Protein AF-A0A970J3C2-F1 (afdb_monomer)

Foldseek 3Di:
DDDDDDDDDDDLVVVVVVCVVVVNDPVNNVVVVVVCVVVVNDPDDDDDD

Solvent-accessible surface area (backbone atoms only — not comparable to full-atom values): 3350 Å² total; per-residue (Å²): 134,87,84,79,86,74,78,81,81,83,54,72,67,57,53,54,52,53,40,52,74,75,65,53,50,74,67,56,53,51,53,50,52,52,50,36,46,76,68,68,70,48,93,73,80,92,82,89,133

Structure (mmCIF, N/CA/C/O backbone):
data_AF-A0A970J3C2-F1
#
_entry.id   AF-A0A970J3C2-F1
#
loop_
_atom_site.group_PDB
_atom_site.id
_atom_site.type_symbol
_atom_site.label_atom_id
_atom_site.label_alt_id
_atom_site.label_comp_id
_atom_site.label_asym_id
_atom_site.label_entity_id
_atom_site.label_seq_id
_atom_site.pdbx_PDB_ins_code
_atom_site.Cartn_x
_atom_site.Cartn_y
_atom_site.Cartn_z
_atom_site.occupancy
_atom_sit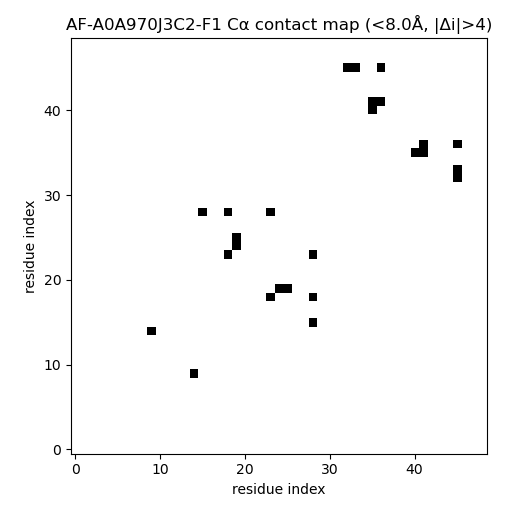e.B_iso_or_equiv
_atom_site.auth_seq_id
_atom_site.auth_comp_id
_atom_site.auth_asym_id
_atom_site.auth_atom_id
_atom_site.pdbx_PDB_model_num
ATOM 1 N N . GLY A 1 1 ? -1.894 -4.962 -37.918 1.00 76.75 1 GLY A N 1
ATOM 2 C CA . GLY A 1 1 ? -1.902 -5.611 -36.593 1.00 76.75 1 GLY A CA 1
ATOM 3 C C . GLY A 1 1 ? -2.973 -4.959 -35.750 1.00 76.75 1 GLY A C 1
ATOM 4 O O . GLY A 1 1 ? -3.137 -3.752 -35.869 1.00 76.75 1 GLY A O 1
ATOM 5 N N . ALA A 1 2 ? -3.735 -5.734 -34.981 1.00 77.25 2 ALA A N 1
ATOM 6 C CA . ALA A 1 2 ? -4.769 -5.188 -34.105 1.00 77.25 2 ALA A CA 1
ATOM 7 C C . ALA A 1 2 ? -4.113 -4.532 -32.882 1.00 77.25 2 ALA A C 1
ATOM 9 O O . ALA A 1 2 ? -3.309 -5.165 -32.200 1.00 77.25 2 ALA A O 1
ATOM 10 N N . LEU A 1 3 ? -4.430 -3.263 -32.631 1.00 79.88 3 LEU A N 1
ATOM 11 C CA . LEU A 1 3 ? -4.044 -2.576 -31.403 1.00 79.88 3 LEU A CA 1
ATOM 12 C C . LEU A 1 3 ? -5.025 -3.015 -30.311 1.00 79.88 3 LEU A C 1
ATOM 14 O O . LEU A 1 3 ? -6.221 -2.756 -30.417 1.00 79.88 3 LEU A O 1
ATOM 18 N N . VAL A 1 4 ? -4.532 -3.714 -29.291 1.00 83.94 4 VAL A N 1
ATOM 19 C CA . VAL A 1 4 ? -5.316 -4.043 -28.096 1.00 83.94 4 VAL A CA 1
ATOM 20 C C . VAL A 1 4 ? -5.192 -2.869 -27.134 1.00 83.94 4 VAL A C 1
ATOM 22 O O . VAL A 1 4 ? -4.085 -2.510 -26.738 1.00 83.94 4 VAL A O 1
ATOM 25 N N . ALA A 1 5 ? -6.319 -2.258 -26.773 1.00 82.94 5 ALA A N 1
ATOM 26 C CA . ALA A 1 5 ? -6.346 -1.262 -25.712 1.00 82.94 5 A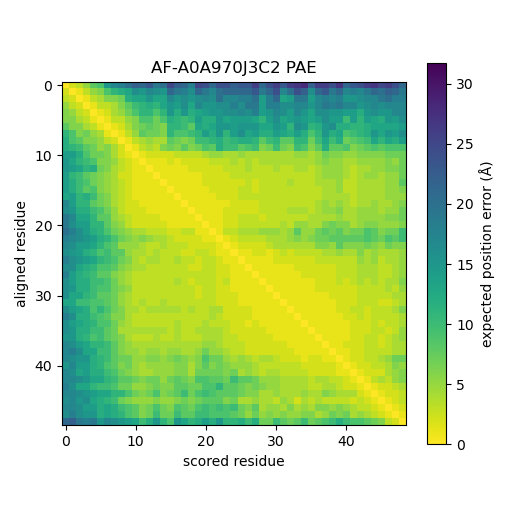LA A CA 1
ATOM 27 C C . ALA A 1 5 ? -6.093 -1.967 -24.374 1.00 82.94 5 ALA A C 1
ATOM 29 O O . ALA A 1 5 ? -6.900 -2.791 -23.943 1.00 82.94 5 ALA A O 1
ATOM 30 N N . LEU A 1 6 ? -4.963 -1.665 -23.736 1.00 78.12 6 LEU A N 1
ATOM 31 C CA . LEU A 1 6 ? -4.710 -2.097 -22.369 1.00 78.12 6 LEU A CA 1
ATOM 32 C C . LEU A 1 6 ? -5.418 -1.111 -21.426 1.00 78.12 6 LEU A C 1
ATOM 34 O O . LEU A 1 6 ? -5.244 0.099 -21.602 1.00 78.12 6 LEU A O 1
ATOM 38 N N . PRO A 1 7 ? -6.235 -1.580 -20.468 1.00 75.38 7 PRO A N 1
ATOM 39 C CA . PRO A 1 7 ? -6.862 -0.693 -19.500 1.00 75.38 7 PRO A CA 1
ATOM 40 C C . PRO A 1 7 ? -5.794 0.094 -18.736 1.00 75.38 7 PRO A C 1
ATOM 42 O O . PRO A 1 7 ? -4.710 -0.423 -18.453 1.00 75.38 7 PRO A O 1
ATOM 45 N N . ALA A 1 8 ? -6.104 1.352 -18.421 1.00 78.56 8 ALA A N 1
ATOM 46 C CA . ALA A 1 8 ? -5.247 2.162 -17.568 1.00 78.56 8 ALA A CA 1
ATOM 47 C C . ALA A 1 8 ? -5.053 1.452 -16.218 1.00 78.56 8 ALA A C 1
ATOM 49 O O . ALA A 1 8 ? -5.992 0.860 -15.682 1.00 78.56 8 ALA A O 1
ATOM 50 N N . GLY A 1 9 ? -3.830 1.493 -15.689 1.00 74.44 9 GLY A N 1
ATOM 51 C CA . GLY A 1 9 ? -3.566 1.029 -14.330 1.00 74.44 9 GLY A CA 1
ATOM 52 C C . GLY A 1 9 ? -4.343 1.859 -13.304 1.00 74.44 9 GLY A C 1
ATOM 53 O O . GLY A 1 9 ? -4.727 2.995 -13.577 1.00 74.44 9 GLY A O 1
ATOM 54 N N . THR A 1 10 ? -4.565 1.293 -12.122 1.00 82.50 10 THR A N 1
ATOM 55 C CA . THR A 1 10 ? -5.249 1.983 -11.019 1.00 82.50 10 THR A CA 1
ATOM 56 C C . THR A 1 10 ? -4.292 2.922 -10.283 1.00 82.50 10 THR A C 1
ATOM 58 O O . THR A 1 10 ? -3.090 2.657 -10.195 1.00 82.50 10 THR A O 1
ATOM 61 N N . SER A 1 11 ? -4.818 4.020 -9.736 1.00 82.81 11 SER A N 1
ATOM 62 C CA . SER A 1 11 ? -4.024 4.953 -8.927 1.00 82.81 11 SER A CA 1
ATOM 63 C C . SER A 1 11 ? -3.907 4.497 -7.469 1.00 82.81 11 SER A C 1
ATOM 65 O O . SER A 1 11 ? -4.795 3.842 -6.928 1.00 82.81 11 SER A O 1
ATOM 67 N N . LEU A 1 12 ? -2.835 4.896 -6.776 1.00 79.88 12 LEU A N 1
ATOM 68 C CA . LEU A 1 12 ? -2.685 4.595 -5.346 1.00 79.88 12 LEU A CA 1
ATOM 69 C C . LEU A 1 12 ? -3.861 5.139 -4.511 1.00 79.88 12 LEU A C 1
ATOM 71 O O . LEU A 1 12 ? -4.300 4.490 -3.565 1.00 79.88 12 LEU A O 1
ATOM 75 N N . ALA A 1 13 ? -4.408 6.297 -4.889 1.00 84.19 13 ALA A N 1
ATOM 76 C CA . ALA A 1 13 ? -5.567 6.892 -4.228 1.00 84.19 13 ALA A CA 1
ATOM 77 C C . ALA A 1 13 ? -6.821 6.007 -4.338 1.00 84.19 13 ALA A C 1
ATOM 79 O O . ALA A 1 13 ? -7.536 5.839 -3.351 1.00 84.19 13 ALA A O 1
ATOM 80 N N . GLU A 1 14 ? -7.055 5.393 -5.501 1.00 87.19 14 GLU A N 1
ATOM 81 C CA . GLU A 1 14 ? -8.157 4.443 -5.701 1.00 87.19 14 GLU A CA 1
ATOM 82 C C . GLU A 1 14 ? -7.987 3.190 -4.838 1.00 87.19 14 GLU A C 1
ATOM 84 O O . GLU A 1 14 ? -8.958 2.724 -4.243 1.00 87.19 14 GLU A O 1
ATOM 89 N N . ILE A 1 15 ? -6.757 2.680 -4.706 1.00 84.38 15 ILE A N 1
ATOM 90 C CA . ILE A 1 15 ? -6.459 1.528 -3.839 1.00 84.38 15 ILE A CA 1
ATOM 91 C C . ILE A 1 15 ? -6.781 1.868 -2.382 1.00 84.38 15 ILE A C 1
ATOM 93 O O . ILE A 1 15 ? -7.487 1.115 -1.712 1.00 84.38 15 ILE A O 1
ATOM 97 N N . VAL A 1 16 ? -6.308 3.017 -1.891 1.00 87.44 16 VAL A N 1
ATOM 98 C CA . VAL A 1 16 ? -6.554 3.468 -0.511 1.00 87.44 16 VAL A CA 1
ATOM 99 C C . VAL A 1 16 ? -8.050 3.650 -0.256 1.00 87.44 16 VAL A C 1
ATOM 101 O O . VAL A 1 16 ? -8.561 3.220 0.778 1.00 87.44 16 VAL A O 1
ATOM 104 N N . GLN A 1 17 ? -8.773 4.252 -1.199 1.00 89.00 17 GLN A N 1
ATOM 105 C CA . GLN A 1 17 ? -10.211 4.462 -1.071 1.00 89.00 17 GLN A CA 1
ATOM 106 C C . GLN A 1 17 ? -10.988 3.139 -1.053 1.00 89.00 17 GLN A C 1
ATOM 108 O O . GLN A 1 17 ? -11.879 2.970 -0.220 1.00 89.00 17 GLN A O 1
ATOM 113 N N . ALA A 1 18 ? -10.623 2.187 -1.916 1.00 88.88 18 ALA A N 1
ATOM 114 C CA . ALA A 1 18 ? -11.226 0.860 -1.942 1.00 88.88 18 ALA A 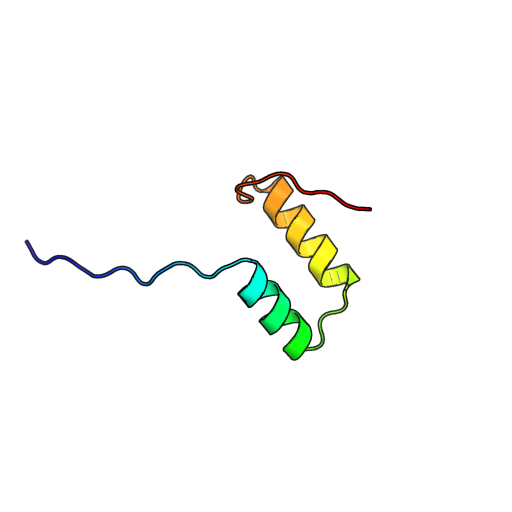CA 1
ATOM 115 C C . ALA A 1 18 ? -10.969 0.089 -0.638 1.00 88.88 18 ALA A C 1
ATOM 117 O O . ALA A 1 18 ? -11.898 -0.485 -0.072 1.00 88.88 18 ALA A O 1
ATOM 118 N N . LEU A 1 19 ? -9.739 0.123 -0.117 1.00 88.81 19 LEU A N 1
ATOM 119 C CA . LEU A 1 19 ? -9.387 -0.542 1.142 1.00 88.81 19 LEU A CA 1
ATOM 120 C C . LEU A 1 19 ? -10.117 0.073 2.343 1.00 88.81 19 LEU A C 1
ATOM 122 O O . LEU A 1 19 ? -10.668 -0.662 3.163 1.00 88.81 19 LEU A O 1
ATOM 126 N N . ASN A 1 20 ? -10.201 1.404 2.407 1.00 87.31 20 ASN A N 1
ATOM 127 C CA . ASN A 1 20 ? -10.986 2.103 3.426 1.00 87.31 20 ASN A CA 1
ATOM 128 C C . ASN A 1 20 ? -12.468 1.695 3.387 1.00 87.31 20 ASN A C 1
ATOM 130 O O . ASN A 1 20 ? -13.068 1.464 4.434 1.00 87.31 20 ASN A O 1
ATOM 134 N N . ALA A 1 21 ? -13.059 1.566 2.193 1.00 92.00 21 ALA A N 1
ATOM 135 C CA . ALA A 1 21 ? -14.461 1.172 2.034 1.00 92.00 21 ALA A CA 1
ATOM 136 C C . ALA A 1 21 ? -14.740 -0.278 2.472 1.00 92.00 21 ALA A C 1
ATOM 138 O O . ALA A 1 21 ? -15.846 -0.581 2.917 1.00 92.00 21 ALA A O 1
ATOM 139 N N . VAL A 1 22 ? -13.743 -1.164 2.375 1.00 89.31 22 VAL A N 1
ATOM 140 C CA . VAL A 1 22 ? -13.817 -2.560 2.847 1.00 89.31 22 VAL A CA 1
ATOM 141 C C . VAL A 1 22 ? -13.620 -2.665 4.370 1.00 89.31 22 VAL A C 1
ATOM 143 O O . VAL A 1 22 ? -13.894 -3.710 4.957 1.00 89.31 22 VAL A O 1
ATOM 146 N N . GLY A 1 23 ? -13.208 -1.579 5.035 1.00 89.75 23 GLY A N 1
ATOM 147 C CA . GLY A 1 23 ? -12.966 -1.545 6.478 1.00 89.75 23 GLY A CA 1
ATOM 148 C C . GLY A 1 23 ? -11.547 -1.951 6.879 1.00 89.7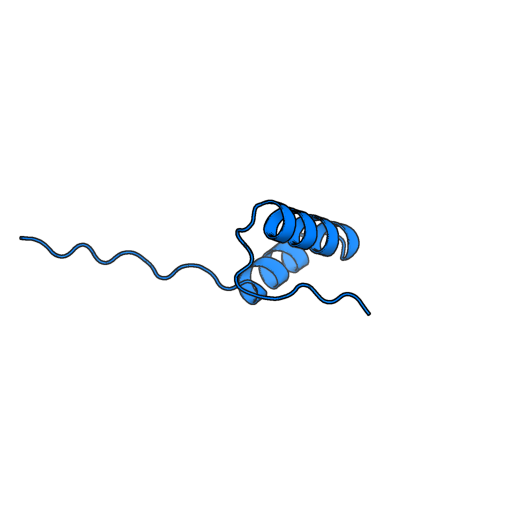5 23 GLY A C 1
ATOM 149 O O . GLY A 1 23 ? -11.333 -2.340 8.026 1.00 89.75 23 GLY A O 1
ATOM 150 N N . ALA A 1 24 ? -10.580 -1.872 5.957 1.00 92.62 24 ALA A N 1
ATOM 151 C CA . ALA A 1 24 ? -9.170 -2.019 6.306 1.00 92.62 24 ALA A CA 1
ATOM 152 C C . ALA A 1 24 ? -8.763 -0.928 7.304 1.00 92.62 24 ALA A C 1
ATOM 154 O O . ALA A 1 24 ? -9.199 0.223 7.200 1.00 92.62 24 ALA A O 1
ATOM 155 N N . THR A 1 25 ? -7.922 -1.273 8.277 1.00 92.00 25 THR A N 1
ATOM 156 C CA . THR A 1 25 ? -7.450 -0.272 9.232 1.00 92.00 25 THR A CA 1
ATOM 157 C C . THR A 1 25 ? -6.411 0.6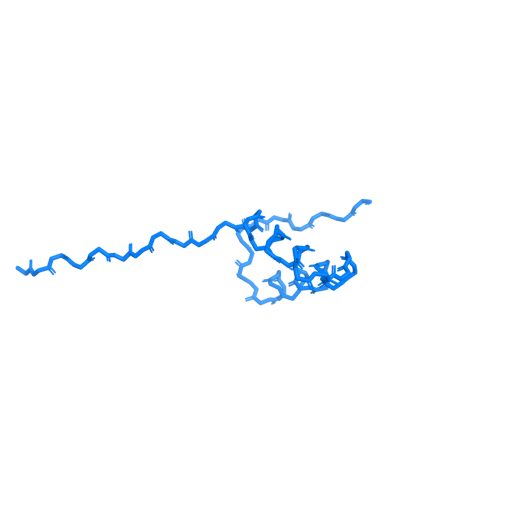42 8.572 1.00 92.00 25 THR A C 1
ATOM 159 O O . THR A 1 25 ? -5.704 0.212 7.655 1.00 92.00 25 THR A O 1
ATOM 162 N N . PRO A 1 26 ? -6.234 1.888 9.049 1.00 88.19 26 PRO A N 1
ATOM 163 C CA . PRO A 1 26 ? -5.154 2.751 8.569 1.00 88.19 26 PRO A CA 1
ATOM 164 C C . PRO A 1 26 ? -3.774 2.085 8.678 1.00 88.19 26 PRO A C 1
ATOM 166 O O . PRO A 1 26 ? -2.937 2.250 7.793 1.00 88.19 26 PRO A O 1
ATOM 169 N N . GLN A 1 27 ? -3.562 1.281 9.726 1.00 90.25 27 GLN A N 1
ATOM 170 C CA . GLN A 1 27 ? -2.335 0.511 9.930 1.00 90.25 27 GLN A CA 1
ATOM 171 C C . GLN A 1 27 ? -2.103 -0.496 8.793 1.00 90.25 27 GLN A C 1
ATOM 173 O O . GLN A 1 27 ? -0.985 -0.602 8.292 1.00 90.25 27 GLN A O 1
ATOM 178 N N . ASP A 1 28 ? -3.148 -1.202 8.355 1.00 90.06 28 ASP A N 1
ATOM 179 C CA . ASP A 1 28 ? -3.053 -2.175 7.261 1.00 90.06 28 ASP A CA 1
ATOM 180 C C . ASP A 1 28 ? -2.715 -1.496 5.934 1.00 90.06 28 ASP A C 1
ATOM 182 O O . ASP A 1 28 ? -1.897 -2.000 5.166 1.00 90.06 28 ASP A O 1
ATOM 186 N N . ILE A 1 29 ? -3.294 -0.318 5.686 1.00 88.25 29 ILE A N 1
ATOM 187 C CA . ILE A 1 29 ? -3.013 0.474 4.484 1.00 88.25 29 ILE A CA 1
ATOM 188 C C . ILE A 1 29 ? -1.553 0.937 4.484 1.00 88.25 29 ILE A C 1
ATOM 190 O O . ILE A 1 29 ? -0.867 0.797 3.474 1.00 88.25 29 ILE A O 1
ATOM 194 N N . ILE A 1 30 ? -1.050 1.430 5.618 1.00 88.62 30 ILE A N 1
ATOM 195 C CA . ILE A 1 30 ? 0.355 1.834 5.765 1.00 88.62 30 ILE A CA 1
ATOM 196 C C . ILE A 1 30 ? 1.284 0.639 5.523 1.00 88.62 30 ILE A C 1
ATOM 198 O O . ILE A 1 30 ? 2.220 0.741 4.731 1.00 88.62 30 ILE A O 1
ATOM 202 N N . ASN A 1 31 ? 1.004 -0.504 6.154 1.00 91.06 31 ASN A N 1
ATOM 203 C CA . ASN A 1 31 ? 1.801 -1.721 5.992 1.00 91.06 31 ASN A CA 1
ATOM 204 C C . ASN A 1 31 ? 1.828 -2.197 4.532 1.00 91.06 31 ASN A C 1
ATOM 206 O O . ASN A 1 31 ? 2.872 -2.623 4.038 1.00 91.06 31 ASN A O 1
ATOM 210 N N . LEU A 1 32 ? 0.703 -2.086 3.823 1.00 89.25 32 LEU A N 1
ATOM 211 C CA . LEU A 1 32 ? 0.613 -2.422 2.407 1.00 89.25 32 LEU A CA 1
ATOM 212 C C . LEU A 1 32 ? 1.438 -1.463 1.538 1.00 89.25 32 LEU A C 1
ATOM 214 O O . LEU A 1 32 ? 2.144 -1.919 0.642 1.00 89.25 32 LEU A O 1
ATOM 218 N N . ILE A 1 33 ? 1.413 -0.155 1.810 1.00 88.50 33 ILE A N 1
ATOM 219 C CA . ILE A 1 33 ? 2.227 0.825 1.071 1.00 88.50 33 ILE A CA 1
ATOM 220 C C . ILE A 1 33 ? 3.725 0.587 1.306 1.00 88.50 33 ILE A C 1
ATOM 222 O O . ILE A 1 33 ? 4.498 0.615 0.350 1.00 88.50 33 ILE A O 1
ATOM 226 N N . ILE A 1 34 ? 4.133 0.275 2.540 1.00 90.06 34 ILE A N 1
ATOM 227 C CA . ILE A 1 34 ? 5.515 -0.119 2.854 1.00 90.06 34 ILE A CA 1
ATOM 228 C C . ILE A 1 34 ? 5.909 -1.377 2.067 1.00 90.06 34 ILE A C 1
ATOM 230 O O . ILE A 1 34 ? 7.012 -1.447 1.532 1.00 90.06 34 ILE A O 1
ATOM 234 N N . ALA A 1 35 ? 5.015 -2.364 1.950 1.00 91.06 35 ALA A N 1
ATOM 235 C CA . ALA A 1 35 ? 5.284 -3.567 1.165 1.00 91.06 35 ALA A CA 1
ATOM 236 C C . ALA A 1 35 ? 5.450 -3.267 -0.339 1.00 91.06 35 ALA A C 1
ATOM 238 O O . ALA A 1 35 ? 6.315 -3.854 -0.987 1.00 91.06 35 ALA A O 1
ATOM 239 N N . ILE A 1 36 ? 4.664 -2.337 -0.895 1.00 88.50 36 ILE A N 1
ATOM 240 C CA . ILE A 1 36 ? 4.795 -1.882 -2.292 1.00 88.50 36 ILE A CA 1
ATOM 241 C C . ILE A 1 36 ? 6.134 -1.160 -2.518 1.00 88.50 36 ILE A C 1
ATOM 243 O O . ILE A 1 36 ? 6.779 -1.379 -3.547 1.00 88.50 36 ILE A O 1
ATOM 247 N N . ASP A 1 37 ? 6.563 -0.335 -1.561 1.00 88.44 37 ASP A N 1
ATOM 248 C CA . ASP A 1 37 ? 7.870 0.333 -1.572 1.00 88.44 37 ASP A CA 1
ATOM 249 C C . ASP A 1 37 ? 9.025 -0.682 -1.532 1.00 88.44 37 ASP A C 1
ATOM 251 O O . ASP A 1 37 ? 9.893 -0.677 -2.403 1.00 88.44 37 ASP A O 1
ATOM 255 N N . GLN A 1 38 ? 8.973 -1.650 -0.610 1.00 91.25 38 GLN A N 1
ATOM 256 C CA . GLN A 1 38 ? 9.959 -2.736 -0.506 1.00 91.25 38 GLN A CA 1
ATOM 257 C C . GLN A 1 38 ? 10.014 -3.626 -1.754 1.00 91.25 38 GLN A C 1
ATOM 259 O O . GLN A 1 38 ? 11.073 -4.158 -2.090 1.00 91.25 38 GLN A O 1
ATOM 264 N N . ALA A 1 39 ? 8.889 -3.789 -2.454 1.00 91.25 39 ALA A N 1
ATOM 265 C CA . ALA A 1 39 ? 8.826 -4.508 -3.722 1.00 91.25 39 ALA A CA 1
ATOM 266 C C . ALA A 1 39 ? 9.425 -3.716 -4.901 1.00 91.25 39 ALA A C 1
ATOM 268 O O . ALA A 1 39 ? 9.502 -4.246 -6.010 1.00 91.25 39 ALA A O 1
ATOM 269 N N . GLY A 1 40 ? 9.816 -2.451 -4.697 1.00 87.00 40 GLY A N 1
ATOM 270 C CA . GLY A 1 40 ? 10.287 -1.554 -5.754 1.00 87.00 40 GLY A CA 1
ATOM 271 C C . GLY A 1 40 ? 9.190 -1.158 -6.747 1.00 87.00 40 GLY A C 1
ATOM 272 O O . GLY A 1 40 ? 9.488 -0.665 -7.832 1.00 87.00 40 GLY A O 1
ATOM 273 N N . ALA A 1 41 ? 7.922 -1.397 -6.399 1.00 87.50 41 ALA A N 1
ATOM 274 C CA . ALA A 1 41 ? 6.769 -1.089 -7.239 1.00 87.50 41 AL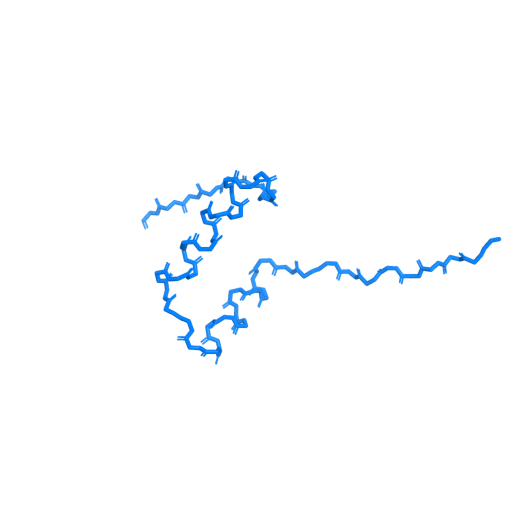A A CA 1
ATOM 275 C C . ALA A 1 41 ? 6.235 0.334 -7.003 1.00 87.50 41 ALA A C 1
ATOM 277 O O . ALA A 1 41 ? 5.380 0.809 -7.755 1.00 87.50 41 ALA A O 1
ATOM 278 N N . LEU A 1 42 ? 6.734 1.023 -5.970 1.00 85.81 42 LEU A N 1
ATOM 279 C CA . LEU A 1 42 ? 6.387 2.409 -5.696 1.00 85.81 42 LEU A CA 1
ATOM 280 C C . LEU A 1 42 ? 7.176 3.350 -6.614 1.00 85.81 42 LEU A C 1
ATOM 282 O O . LEU A 1 42 ? 8.380 3.541 -6.468 1.00 85.81 42 LEU A O 1
ATOM 286 N N . TYR A 1 43 ? 6.472 3.997 -7.538 1.00 79.31 43 TYR A N 1
ATOM 287 C CA . TYR A 1 43 ? 7.017 5.105 -8.318 1.00 79.31 43 TYR 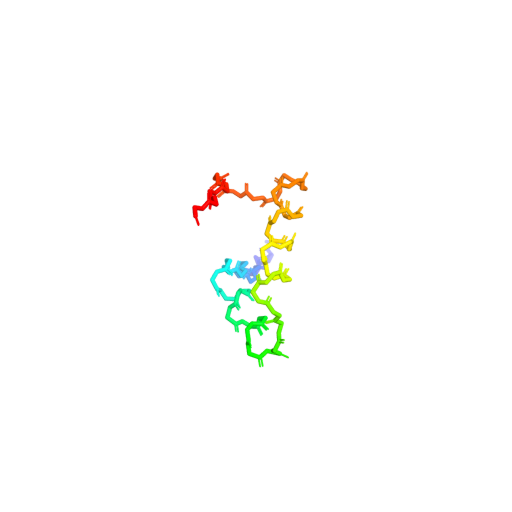A CA 1
ATOM 288 C C . TYR A 1 43 ? 6.941 6.396 -7.490 1.00 79.31 43 TYR A C 1
ATOM 290 O O . TYR A 1 43 ? 6.025 7.200 -7.662 1.00 79.31 43 TYR A O 1
ATOM 298 N N . GLY A 1 44 ? 7.869 6.574 -6.546 1.00 83.81 44 GLY A N 1
ATOM 299 C CA . GLY A 1 44 ? 7.908 7.736 -5.654 1.00 83.81 44 GLY A CA 1
ATOM 300 C C . GLY A 1 44 ? 8.770 7.515 -4.412 1.00 83.81 44 GLY A C 1
ATOM 301 O O . GLY A 1 44 ? 9.501 6.535 -4.327 1.00 83.81 44 GLY A O 1
ATOM 302 N N . VAL A 1 45 ? 8.682 8.439 -3.454 1.00 78.94 45 VAL A N 1
ATOM 303 C CA . VAL A 1 45 ? 9.298 8.304 -2.126 1.00 78.94 45 VAL A CA 1
ATOM 304 C C . VAL A 1 45 ? 8.180 8.165 -1.106 1.00 78.94 45 VAL A C 1
ATOM 306 O O . VAL A 1 45 ? 7.298 9.024 -1.040 1.00 78.94 45 VAL A O 1
ATOM 309 N N . LEU A 1 46 ? 8.211 7.092 -0.320 1.00 84.69 46 LEU A N 1
ATOM 310 C CA . LEU A 1 46 ? 7.328 6.950 0.827 1.00 84.69 46 LEU A CA 1
ATOM 311 C C . LEU A 1 46 ? 7.800 7.871 1.957 1.00 84.69 46 LEU A C 1
ATOM 313 O O . LEU A 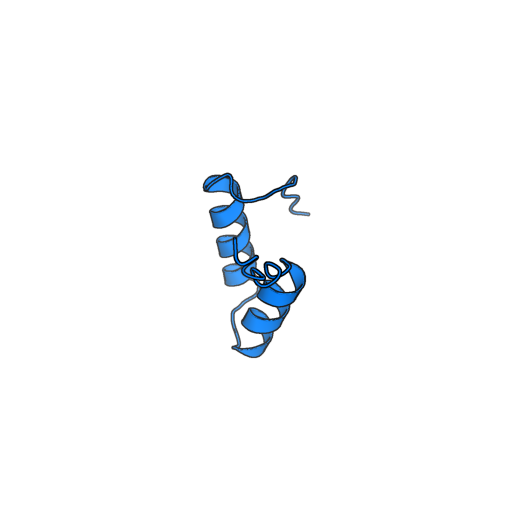1 46 ? 8.928 7.760 2.432 1.00 84.69 46 LEU A O 1
ATOM 317 N N . GLU A 1 47 ? 6.924 8.763 2.410 1.00 81.62 47 GLU A N 1
ATOM 318 C CA . GLU A 1 47 ? 7.164 9.634 3.557 1.00 81.62 47 GLU A CA 1
ATOM 319 C C . GLU A 1 47 ? 6.111 9.371 4.639 1.00 81.62 47 GLU A C 1
ATOM 321 O O . GLU A 1 47 ? 4.910 9.405 4.372 1.00 81.62 47 GLU A O 1
ATOM 326 N N . ILE A 1 48 ? 6.566 9.107 5.865 1.00 79.50 48 ILE A N 1
ATOM 327 C CA . ILE A 1 48 ? 5.714 8.883 7.037 1.00 79.50 48 ILE A CA 1
ATOM 328 C C . ILE A 1 48 ? 6.016 10.010 8.027 1.00 79.50 48 ILE A C 1
ATOM 330 O O . ILE A 1 48 ? 7.170 10.177 8.426 1.00 79.50 48 ILE A O 1
ATOM 334 N N . ARG A 1 49 ? 5.000 10.800 8.387 1.00 71.12 49 ARG A N 1
ATOM 335 C CA . ARG A 1 49 ? 5.090 11.907 9.351 1.00 71.12 49 ARG A CA 1
ATOM 336 C C . ARG A 1 49 ? 4.065 11.764 10.460 1.00 71.12 49 ARG A C 1
ATOM 338 O O . ARG A 1 49 ? 2.986 11.199 10.177 1.00 71.12 49 ARG A O 1
#

Radius of gyration: 14.17 Å; Cα contacts (8 Å, |Δi|>4): 13; chains: 1; bounding box: 25×18×46 Å

Mean predicted aligned error: 6.49 Å

Secondary structure (DSSP, 8-state):
-----PPPPPPHHHHHHHHHHHT--HHHHHHHHHHHHHTT--SS-----

pLDDT: mean 85.29, std 5.31, range [71.12, 92.62]

Seque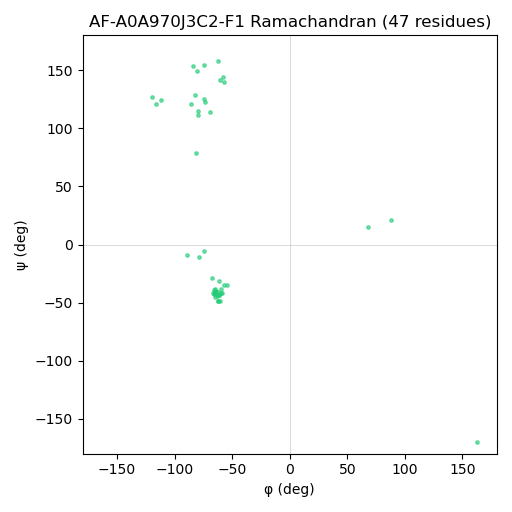nce (49 aa):
GALVALPAGTSLAEIVQALNAVGATPQDIINLIIAIDQAGALYGVLEIR